Protein AF-A0A2A4R1F3-F1 (afdb_monomer)

Radius of gyration: 17.09 Å; Cα contacts (8 Å, |Δi|>4): 19; chains: 1; bounding box: 35×25×54 Å

Sequence (69 aa):
MAFNKKKQNMIKRNLSSILIIIAMIINILNFDFSNFNIESKKTWLFLGASIIIIASVILVFYKKKKTTI

Mean predicted aligned error: 9.34 Å

Foldseek 3Di:
DVVVVVVVVVVVVVVVVVVVLVVLVVLLVPDDPVPDDPPDPSNVSNVVSVVVVVVVVVVVVVVVVVVVD

Nearest PDB structures (foldseek):
  8t3m-assembly1_B  TM=6.597E-01  e=6.620E+00  Rattus norvegicus

Secondary structure (DSSP, 8-state):
-HHHHHHHHHHHHHHHHHHHHHHHHHHHHT--GGG--TT-HHHHHHHHHHHHHHHHHHHHHHHHHHT--

Structure (mmCIF, N/CA/C/O backbone):
data_AF-A0A2A4R1F3-F1
#
_entry.id   AF-A0A2A4R1F3-F1
#
loop_
_atom_site.group_PDB
_atom_site.id
_atom_site.type_symbol
_atom_site.label_atom_id
_atom_site.label_alt_id
_atom_site.label_comp_id
_atom_site.label_asym_id
_atom_site.label_entity_id
_atom_site.label_seq_id
_atom_site.pdbx_PDB_ins_code
_atom_site.Cartn_x
_atom_site.Cartn_y
_atom_site.Cartn_z
_atom_site.occupancy
_atom_site.B_iso_or_equiv
_atom_site.auth_seq_id
_atom_site.auth_comp_id
_atom_site.auth_asym_id
_atom_site.auth_atom_id
_atom_site.pdbx_PD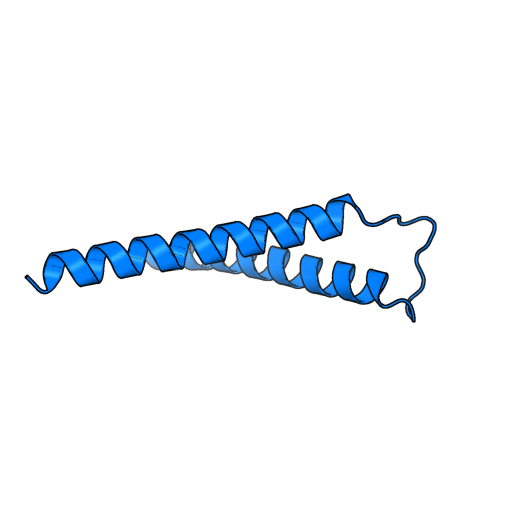B_model_num
ATOM 1 N N . MET A 1 1 ? 0.931 16.707 38.109 1.00 59.16 1 MET A N 1
ATOM 2 C CA . MET A 1 1 ? 1.821 16.952 36.943 1.00 59.16 1 MET A CA 1
ATOM 3 C C . MET A 1 1 ? 1.880 15.799 35.917 1.00 59.16 1 MET A C 1
ATOM 5 O O . MET A 1 1 ? 2.034 16.068 34.732 1.00 59.16 1 MET A O 1
ATOM 9 N N . ALA A 1 2 ? 1.697 14.527 36.307 1.00 60.84 2 ALA A N 1
ATOM 10 C CA . ALA A 1 2 ? 1.789 13.364 35.401 1.00 60.84 2 ALA A CA 1
ATOM 11 C C . ALA A 1 2 ? 0.715 13.285 34.284 1.00 60.84 2 ALA A C 1
ATOM 13 O O . ALA A 1 2 ? 0.974 12.748 33.206 1.00 60.84 2 ALA A O 1
ATOM 14 N N . PHE A 1 3 ? -0.475 13.854 34.504 1.00 58.62 3 PHE A N 1
ATOM 15 C CA . PHE A 1 3 ? -1.597 13.793 33.555 1.00 58.62 3 PHE A CA 1
ATOM 16 C C . PHE A 1 3 ? -1.321 14.551 32.239 1.00 58.62 3 PHE A C 1
ATOM 18 O O . PHE A 1 3 ? -1.671 14.081 31.158 1.00 58.62 3 PHE A O 1
ATOM 25 N N . ASN A 1 4 ? -0.608 15.683 32.310 1.00 61.94 4 ASN A N 1
ATOM 26 C CA . ASN A 1 4 ? -0.269 16.500 31.138 1.00 61.94 4 ASN A CA 1
ATOM 27 C C . ASN A 1 4 ? 0.790 15.805 30.254 1.00 61.94 4 ASN A C 1
ATOM 29 O O . ASN A 1 4 ? 0.648 15.726 29.034 1.00 61.94 4 ASN A O 1
ATOM 33 N N . LYS A 1 5 ? 1.784 15.154 30.876 1.00 61.25 5 LYS A N 1
ATOM 34 C CA . LYS A 1 5 ? 2.822 14.385 30.168 1.00 61.25 5 LY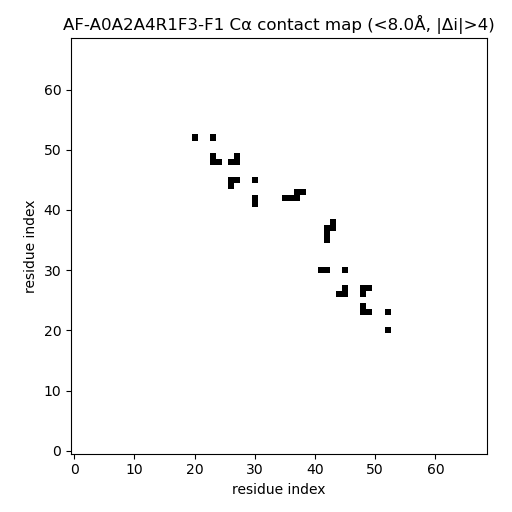S A CA 1
ATOM 35 C C . LYS A 1 5 ? 2.245 13.174 29.421 1.00 61.25 5 LYS A C 1
ATOM 37 O O . LYS A 1 5 ? 2.629 12.921 28.282 1.00 61.25 5 LYS A O 1
ATOM 42 N N . LYS A 1 6 ? 1.271 12.466 30.011 1.00 61.59 6 LYS A N 1
ATOM 43 C CA . LYS A 1 6 ? 0.585 11.327 29.368 1.00 61.59 6 LYS A CA 1
ATOM 44 C C . LYS A 1 6 ? -0.242 11.764 28.149 1.00 61.59 6 LYS A C 1
ATOM 46 O O . LYS A 1 6 ? -0.206 11.092 27.119 1.00 61.59 6 LYS A O 1
ATOM 51 N N . LYS A 1 7 ? -0.922 12.916 28.234 1.00 60.66 7 LYS A N 1
ATOM 52 C CA . LYS A 1 7 ? -1.714 13.494 27.133 1.00 60.66 7 LYS A CA 1
ATOM 53 C C . LYS A 1 7 ? -0.832 13.942 25.959 1.00 60.66 7 LYS A C 1
ATOM 55 O O . LYS A 1 7 ? -1.136 13.601 24.819 1.00 60.66 7 LYS A O 1
ATOM 60 N N . GLN A 1 8 ? 0.304 14.597 26.228 1.00 60.88 8 GLN A N 1
ATOM 61 C CA . GLN A 1 8 ? 1.282 14.934 25.181 1.00 60.88 8 GLN A CA 1
ATOM 62 C C . GLN A 1 8 ? 1.870 13.689 24.496 1.00 60.88 8 GLN A C 1
ATOM 64 O O . GLN A 1 8 ? 2.073 13.691 23.282 1.00 60.88 8 GLN A O 1
ATOM 69 N N . ASN A 1 9 ? 2.090 12.602 25.243 1.00 59.84 9 ASN A N 1
ATOM 70 C CA . ASN A 1 9 ? 2.607 11.351 24.685 1.00 59.84 9 ASN A CA 1
ATOM 71 C C . ASN A 1 9 ? 1.609 10.660 23.741 1.00 59.84 9 ASN A C 1
ATOM 73 O O . ASN A 1 9 ? 2.023 10.065 22.749 1.00 59.84 9 ASN A O 1
ATOM 77 N N . MET A 1 10 ? 0.301 10.746 24.009 1.00 62.72 10 MET A N 1
ATOM 78 C CA . MET A 1 10 ? -0.713 10.190 23.101 1.00 62.72 10 MET A CA 1
ATOM 79 C C . MET A 1 10 ? -0.814 10.975 21.786 1.00 62.72 10 MET A C 1
ATOM 81 O O . MET A 1 10 ? -0.944 10.372 20.725 1.00 62.72 10 MET A O 1
ATOM 85 N N . ILE A 1 11 ? -0.684 12.304 21.833 1.00 61.8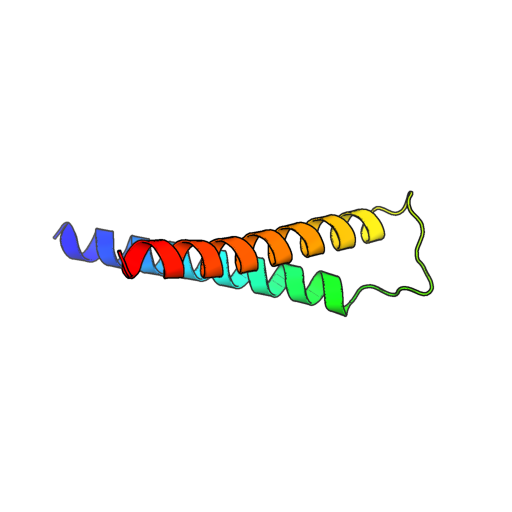1 11 ILE A N 1
ATOM 86 C CA . ILE A 1 11 ? -0.746 13.158 20.635 1.00 61.81 11 ILE A CA 1
ATOM 87 C C . ILE A 1 11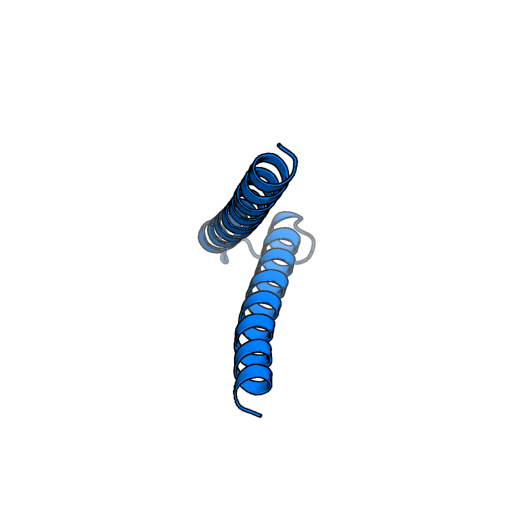 ? 0.462 12.910 19.718 1.00 61.81 11 ILE A C 1
ATOM 89 O O . ILE A 1 11 ? 0.290 12.689 18.520 1.00 61.81 11 ILE A O 1
ATOM 93 N N . LYS A 1 12 ? 1.682 12.868 20.277 1.00 61.06 12 LYS A N 1
ATOM 94 C CA . LYS A 1 12 ? 2.913 12.630 19.497 1.00 61.06 12 LYS A CA 1
ATOM 95 C C . LYS A 1 12 ? 2.914 11.265 18.793 1.00 61.06 12 LYS A C 1
ATOM 97 O O . LYS A 1 12 ? 3.356 11.163 17.651 1.00 61.06 12 LYS A O 1
ATOM 102 N N . ARG A 1 13 ? 2.380 10.226 19.445 1.00 60.28 13 ARG A N 1
ATOM 103 C CA . ARG A 1 13 ? 2.289 8.865 18.880 1.00 60.28 13 ARG A CA 1
ATOM 104 C C . ARG A 1 13 ? 1.278 8.761 17.733 1.00 60.28 13 ARG A C 1
ATOM 106 O O . ARG A 1 13 ? 1.545 8.067 16.752 1.00 60.28 13 ARG A O 1
ATOM 113 N N . ASN A 1 14 ? 0.156 9.476 17.819 1.00 72.31 14 ASN A N 1
ATOM 114 C CA . ASN A 1 14 ? -0.851 9.477 16.755 1.00 72.31 14 ASN A CA 1
ATOM 115 C C . ASN A 1 14 ? -0.353 10.199 15.495 1.00 72.31 14 ASN A C 1
ATOM 117 O O . ASN A 1 14 ? -0.599 9.721 14.391 1.00 72.31 14 ASN A O 1
ATOM 121 N N . LEU A 1 15 ? 0.404 11.292 15.645 1.00 79.50 15 LEU A N 1
ATOM 122 C CA . LEU A 1 15 ? 0.944 12.036 14.502 1.00 79.50 15 LEU A CA 1
ATOM 123 C C . LEU A 1 15 ? 1.957 11.212 13.694 1.00 79.50 15 LEU A C 1
ATOM 125 O O . LEU A 1 15 ? 1.888 11.184 12.470 1.00 79.50 15 LEU A O 1
ATOM 129 N N . SER A 1 16 ? 2.858 10.492 14.371 1.00 82.62 16 SER A N 1
ATOM 130 C CA . SER A 1 16 ? 3.821 9.606 13.703 1.00 82.62 16 SER A CA 1
ATOM 131 C C . SER A 1 16 ? 3.123 8.518 12.880 1.00 82.62 16 SER A C 1
ATOM 133 O O . SER A 1 16 ? 3.520 8.260 11.748 1.00 82.62 16 SER A O 1
ATOM 135 N N . SER A 1 17 ? 2.039 7.945 13.407 1.00 77.25 17 SER A N 1
ATOM 136 C CA . SER A 1 17 ? 1.253 6.934 12.687 1.00 77.25 17 SER A CA 1
ATOM 137 C C . SER A 1 17 ? 0.602 7.517 11.427 1.00 77.25 17 SER A C 1
ATOM 139 O O . SER A 1 17 ? 0.638 6.894 10.370 1.00 77.25 17 SER A O 1
ATOM 141 N N . ILE A 1 18 ? 0.063 8.739 11.515 1.00 85.56 18 ILE A N 1
ATOM 142 C CA . ILE A 1 18 ? -0.528 9.451 10.371 1.00 85.56 18 ILE A CA 1
ATOM 143 C C . ILE A 1 18 ? 0.533 9.744 9.301 1.00 85.56 18 ILE A C 1
ATOM 145 O O . ILE A 1 18 ? 0.290 9.503 8.122 1.00 85.56 18 ILE A O 1
ATOM 149 N N . LEU A 1 19 ? 1.722 10.203 9.700 1.00 87.88 19 LEU A N 1
ATOM 150 C CA . LEU A 1 19 ? 2.826 10.476 8.773 1.00 87.88 19 LEU A CA 1
ATOM 151 C C . LEU A 1 19 ? 3.285 9.217 8.026 1.00 87.88 19 LEU A C 1
ATOM 153 O O . LEU A 1 19 ? 3.532 9.282 6.825 1.00 87.88 19 LEU A O 1
ATOM 157 N N . ILE A 1 20 ? 3.347 8.070 8.709 1.00 87.06 20 ILE A N 1
ATOM 158 C CA . ILE A 1 20 ? 3.684 6.784 8.080 1.00 87.06 20 ILE A CA 1
ATOM 159 C C . ILE A 1 20 ? 2.631 6.401 7.033 1.00 87.06 20 ILE A C 1
ATOM 161 O O . ILE A 1 20 ? 2.990 6.004 5.926 1.00 87.06 20 ILE A O 1
ATOM 165 N N . ILE A 1 21 ? 1.341 6.559 7.348 1.00 85.75 21 ILE A N 1
ATOM 166 C CA . ILE A 1 21 ? 0.251 6.269 6.404 1.00 85.75 21 ILE A CA 1
ATOM 167 C C . ILE A 1 21 ? 0.362 7.164 5.163 1.00 85.75 21 ILE A C 1
ATOM 169 O O . ILE A 1 21 ? 0.279 6.665 4.042 1.00 85.75 21 ILE A O 1
ATOM 173 N N . ILE A 1 22 ? 0.611 8.464 5.345 1.00 89.44 22 ILE A N 1
ATOM 174 C CA . ILE A 1 22 ? 0.780 9.412 4.233 1.00 89.44 22 ILE A CA 1
ATOM 175 C C . ILE A 1 22 ? 1.987 9.029 3.366 1.00 89.44 22 ILE A C 1
ATOM 177 O O . ILE A 1 22 ? 1.864 8.975 2.145 1.00 89.44 22 ILE A O 1
ATOM 181 N N . ALA A 1 23 ? 3.133 8.708 3.973 1.00 89.19 23 ALA A N 1
ATOM 182 C CA . ALA A 1 23 ? 4.328 8.294 3.236 1.00 89.19 23 ALA A CA 1
ATOM 183 C C . ALA A 1 23 ? 4.086 7.028 2.392 1.00 89.19 23 ALA A C 1
ATOM 185 O O . ALA A 1 23 ? 4.533 6.945 1.248 1.00 89.19 23 ALA A O 1
ATOM 186 N N . MET A 1 24 ? 3.336 6.059 2.925 1.00 88.9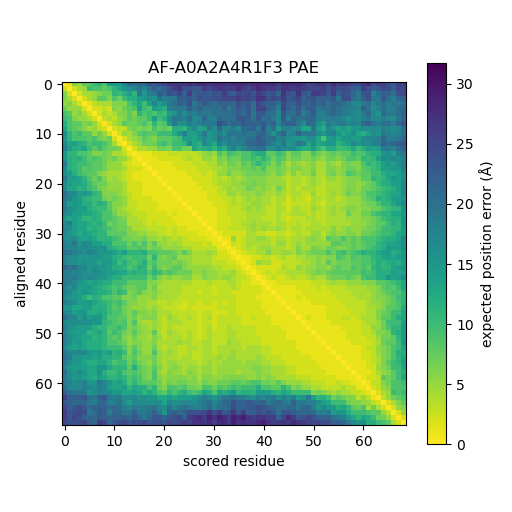4 24 MET A N 1
ATOM 187 C CA . MET A 1 24 ? 2.967 4.844 2.193 1.00 88.94 24 MET A CA 1
ATOM 188 C C . MET A 1 24 ? 2.032 5.131 1.013 1.00 88.94 24 MET A C 1
ATOM 190 O O . MET A 1 24 ? 2.226 4.569 -0.063 1.00 88.94 24 MET A O 1
ATOM 194 N N . ILE A 1 25 ? 1.065 6.039 1.179 1.00 89.88 25 ILE A N 1
ATOM 195 C CA . ILE A 1 25 ? 0.183 6.472 0.084 1.00 89.88 25 ILE A CA 1
ATOM 196 C C . ILE A 1 25 ? 0.997 7.149 -1.025 1.00 89.88 25 ILE A C 1
ATOM 198 O O . ILE A 1 25 ? 0.799 6.837 -2.196 1.00 89.88 25 ILE A O 1
ATOM 202 N N . ILE A 1 26 ? 1.949 8.019 -0.675 1.00 90.75 26 ILE A N 1
ATOM 203 C CA . ILE A 1 26 ? 2.825 8.678 -1.658 1.00 90.75 26 ILE A CA 1
ATOM 204 C C . ILE A 1 26 ? 3.640 7.643 -2.446 1.00 90.75 26 ILE A C 1
ATOM 206 O O . ILE A 1 26 ? 3.722 7.746 -3.667 1.00 90.75 26 ILE A O 1
ATOM 210 N N . ASN A 1 27 ? 4.193 6.618 -1.786 1.00 88.12 27 ASN A N 1
ATOM 211 C CA . ASN A 1 27 ? 4.917 5.538 -2.469 1.00 88.12 27 ASN A CA 1
ATOM 212 C C . ASN A 1 27 ? 4.045 4.781 -3.480 1.00 88.12 27 ASN A C 1
ATOM 214 O O . ASN A 1 27 ? 4.538 4.400 -4.538 1.00 88.12 27 ASN A O 1
ATOM 218 N N . ILE A 1 28 ? 2.764 4.574 -3.165 1.00 89.19 28 ILE A N 1
ATOM 219 C CA . ILE A 1 28 ? 1.806 3.921 -4.066 1.00 89.19 28 ILE A CA 1
ATOM 220 C C . ILE A 1 28 ? 1.473 4.816 -5.257 1.00 89.19 28 ILE A C 1
ATOM 222 O O . ILE A 1 28 ? 1.502 4.352 -6.392 1.00 89.19 28 ILE A O 1
ATOM 226 N N . LEU A 1 29 ? 1.189 6.098 -5.014 1.00 89.44 29 LEU A N 1
ATOM 227 C CA . LEU A 1 29 ? 0.843 7.057 -6.069 1.00 89.44 29 LEU A CA 1
ATOM 228 C C . LEU A 1 29 ? 2.014 7.351 -7.011 1.00 89.44 29 LEU A C 1
ATOM 230 O O . LEU A 1 29 ? 1.799 7.656 -8.178 1.00 89.44 29 LEU A O 1
ATOM 234 N N . ASN A 1 30 ? 3.244 7.259 -6.508 1.00 89.94 30 ASN A N 1
ATOM 235 C CA . ASN A 1 30 ? 4.458 7.480 -7.287 1.00 89.94 30 ASN A CA 1
ATOM 236 C C . ASN A 1 30 ? 4.968 6.204 -7.984 1.00 89.94 30 ASN A C 1
ATOM 238 O O . ASN A 1 30 ? 6.039 6.220 -8.594 1.00 89.94 30 ASN A O 1
ATOM 242 N N . PHE A 1 31 ? 4.259 5.079 -7.855 1.00 89.75 31 PHE A N 1
ATOM 243 C CA . PHE A 1 31 ? 4.654 3.841 -8.507 1.00 89.75 31 PHE A CA 1
ATOM 244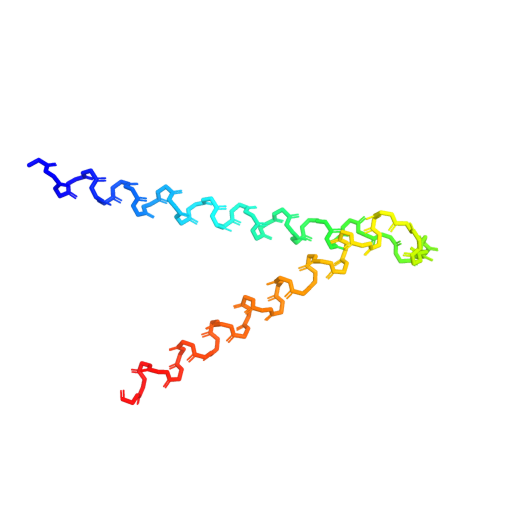 C C . PHE A 1 31 ? 4.217 3.841 -9.971 1.00 89.75 31 PHE A C 1
ATOM 246 O O . PHE A 1 31 ? 3.036 3.939 -10.293 1.00 89.75 31 PHE A O 1
ATOM 253 N N . ASP A 1 32 ? 5.194 3.695 -10.858 1.00 89.44 32 ASP A N 1
ATOM 254 C CA . ASP A 1 32 ? 4.965 3.577 -12.289 1.00 89.44 32 ASP A CA 1
ATOM 255 C C . ASP A 1 32 ? 4.809 2.103 -12.685 1.00 89.44 32 ASP A C 1
ATOM 257 O O . ASP A 1 32 ? 5.775 1.335 -12.708 1.00 89.44 32 ASP A O 1
ATOM 261 N N . PHE A 1 33 ? 3.575 1.722 -13.019 1.00 86.44 33 PHE A N 1
ATOM 262 C CA . PHE A 1 33 ? 3.226 0.362 -13.427 1.00 86.44 33 PHE A CA 1
ATOM 263 C C . PHE A 1 33 ? 3.859 -0.061 -14.756 1.00 86.44 33 PHE A C 1
ATOM 265 O O . PHE A 1 33 ? 4.002 -1.260 -14.989 1.00 86.44 33 PHE A O 1
ATOM 272 N N . SER A 1 34 ? 4.274 0.880 -15.610 1.00 88.56 34 SER A N 1
ATOM 273 C CA . SER A 1 34 ? 4.956 0.540 -16.866 1.00 88.56 34 SER A CA 1
ATOM 274 C C . SER A 1 34 ? 6.342 -0.072 -16.631 1.00 88.56 34 SER A C 1
ATOM 276 O O . SER A 1 34 ? 6.812 -0.875 -17.431 1.00 88.56 34 SER A O 1
ATOM 278 N N . ASN A 1 35 ? 6.958 0.237 -15.486 1.00 84.62 35 ASN A N 1
ATOM 279 C CA . ASN A 1 35 ? 8.258 -0.270 -15.052 1.00 84.62 35 ASN A CA 1
ATOM 280 C C . ASN A 1 35 ? 8.135 -1.421 -14.036 1.00 84.62 35 ASN A C 1
ATOM 282 O O . ASN A 1 35 ? 9.043 -1.655 -13.228 1.00 84.62 35 ASN A O 1
ATOM 286 N N . PHE A 1 36 ? 7.004 -2.132 -14.038 1.00 89.94 36 PHE A N 1
ATOM 287 C CA . PHE A 1 36 ? 6.775 -3.240 -13.121 1.00 89.94 36 PHE A CA 1
ATOM 288 C C . PHE A 1 36 ? 7.769 -4.382 -13.377 1.00 89.94 36 PHE A C 1
ATOM 290 O O . PHE A 1 36 ? 7.753 -5.037 -14.415 1.00 89.94 36 PHE A O 1
ATOM 297 N N . ASN A 1 37 ? 8.616 -4.646 -12.384 1.00 92.25 37 ASN A N 1
ATOM 298 C CA . ASN A 1 37 ? 9.515 -5.795 -12.351 1.00 92.25 37 ASN A CA 1
ATOM 299 C C . ASN A 1 37 ? 9.518 -6.382 -10.935 1.00 92.25 37 ASN A C 1
ATOM 301 O O . ASN A 1 37 ? 9.759 -5.654 -9.970 1.00 92.25 37 ASN A O 1
ATOM 305 N N . ILE A 1 38 ? 9.269 -7.684 -10.801 1.00 89.88 38 ILE A N 1
ATOM 306 C CA . ILE A 1 38 ? 9.171 -8.376 -9.509 1.00 89.88 38 ILE A CA 1
ATOM 307 C C . ILE A 1 38 ? 10.488 -8.356 -8.715 1.00 89.88 38 ILE A C 1
ATOM 309 O O . ILE A 1 38 ? 10.474 -8.357 -7.485 1.00 89.88 38 ILE A O 1
ATOM 313 N N . GLU A 1 39 ? 11.627 -8.273 -9.402 1.00 92.94 39 GLU A N 1
ATOM 314 C CA . GLU A 1 39 ? 12.953 -8.203 -8.775 1.00 92.94 39 GLU A CA 1
ATOM 315 C C . GLU A 1 39 ? 13.312 -6.777 -8.323 1.00 92.94 39 GLU A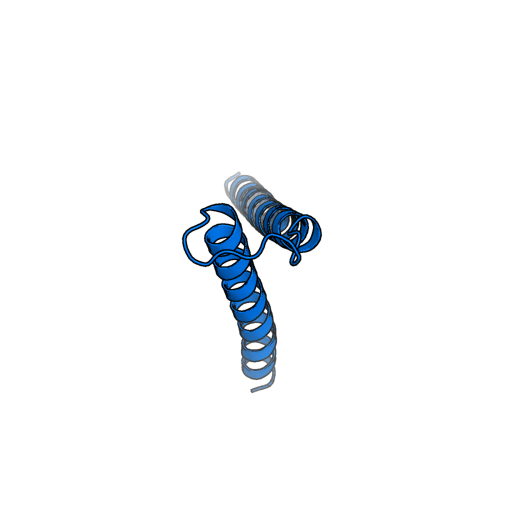 C 1
ATOM 317 O O . GLU A 1 39 ? 14.259 -6.559 -7.564 1.00 92.94 39 GLU A O 1
ATOM 322 N N . SER A 1 40 ? 12.547 -5.772 -8.763 1.00 90.00 40 SER A N 1
ATOM 323 C CA . SER A 1 40 ? 12.806 -4.377 -8.424 1.00 90.00 40 SER A CA 1
ATOM 324 C C . SER A 1 40 ? 12.424 -4.071 -6.979 1.00 90.00 40 SER A C 1
ATOM 326 O O . SER A 1 40 ? 11.294 -4.294 -6.537 1.00 90.00 40 SER A O 1
ATOM 328 N N . LYS A 1 41 ? 13.343 -3.421 -6.258 1.00 88.88 41 LYS A N 1
ATOM 329 C CA . LYS A 1 41 ? 13.102 -2.910 -4.898 1.00 88.88 41 LYS A CA 1
ATOM 330 C C . LYS A 1 41 ? 11.882 -1.981 -4.828 1.00 88.88 41 LYS A C 1
ATOM 332 O O . LYS A 1 41 ? 11.186 -1.970 -3.817 1.00 88.88 41 LYS A O 1
ATOM 337 N N . LYS A 1 42 ? 11.603 -1.217 -5.893 1.00 88.94 42 LYS A N 1
ATOM 338 C CA . LYS A 1 42 ? 10.450 -0.299 -5.948 1.00 88.94 42 LYS A CA 1
ATOM 339 C C . LYS A 1 42 ? 9.123 -1.060 -5.937 1.00 88.94 42 LYS A C 1
ATOM 341 O O . LYS A 1 42 ? 8.204 -0.663 -5.231 1.00 88.94 42 LYS A O 1
ATOM 346 N N . THR A 1 43 ? 9.054 -2.177 -6.655 1.00 91.56 43 THR A N 1
ATOM 347 C CA . THR A 1 43 ? 7.872 -3.049 -6.696 1.00 91.56 43 THR A CA 1
ATOM 348 C C . THR A 1 43 ? 7.600 -3.672 -5.332 1.00 91.56 43 THR A C 1
ATOM 350 O O . THR A 1 43 ? 6.459 -3.697 -4.881 1.00 91.56 43 THR A O 1
ATOM 353 N N . TRP A 1 44 ? 8.645 -4.095 -4.617 1.00 90.38 44 TRP A N 1
ATOM 354 C CA . TRP A 1 44 ? 8.510 -4.594 -3.246 1.00 90.38 44 TRP A CA 1
ATOM 355 C C . TRP A 1 44 ? 8.039 -3.519 -2.264 1.00 90.38 44 TRP A C 1
ATOM 357 O O . TRP A 1 44 ? 7.188 -3.798 -1.421 1.00 90.38 44 TRP A O 1
ATOM 367 N N . LEU A 1 45 ? 8.540 -2.285 -2.389 1.00 90.12 45 LEU A N 1
ATOM 368 C CA . LEU A 1 45 ? 8.051 -1.156 -1.590 1.00 90.12 45 LEU A CA 1
ATOM 369 C C . LEU A 1 45 ? 6.570 -0.869 -1.864 1.00 90.12 45 LEU A C 1
ATOM 371 O O . LEU A 1 45 ? 5.807 -0.674 -0.921 1.00 90.12 45 LEU A O 1
ATOM 375 N N . PHE A 1 46 ? 6.154 -0.902 -3.131 1.00 91.12 46 PHE A N 1
ATOM 376 C CA . PHE A 1 46 ? 4.756 -0.749 -3.530 1.00 91.12 46 PHE A CA 1
ATOM 377 C C . PHE A 1 46 ? 3.860 -1.859 -2.955 1.00 91.12 46 PHE A C 1
ATOM 379 O O . PHE A 1 46 ? 2.811 -1.576 -2.369 1.00 91.12 46 PHE A O 1
ATOM 386 N N . LEU A 1 47 ? 4.287 -3.120 -3.070 1.00 91.69 47 LEU A N 1
ATOM 387 C CA . LEU A 1 47 ? 3.563 -4.273 -2.529 1.00 91.69 47 LEU A CA 1
ATOM 388 C C . LEU A 1 47 ? 3.442 -4.188 -1.003 1.00 91.69 47 LEU A C 1
ATOM 390 O O . LEU A 1 47 ? 2.348 -4.338 -0.459 1.00 91.69 47 LEU A O 1
ATOM 394 N N . GLY A 1 48 ? 4.541 -3.879 -0.310 1.00 91.06 48 GLY A N 1
ATOM 395 C CA . GLY A 1 48 ? 4.552 -3.701 1.141 1.00 91.06 48 GLY A CA 1
ATOM 396 C C . GLY A 1 48 ? 3.632 -2.568 1.601 1.00 91.06 48 GLY A C 1
ATOM 397 O O . GLY A 1 48 ? 2.830 -2.758 2.518 1.00 91.06 48 GLY A O 1
ATOM 398 N N . ALA A 1 49 ? 3.685 -1.412 0.932 1.00 90.06 49 ALA A N 1
ATOM 399 C CA . ALA A 1 49 ? 2.792 -0.289 1.209 1.00 90.06 49 ALA A CA 1
ATOM 400 C C . ALA A 1 49 ? 1.315 -0.674 1.007 1.00 90.06 49 ALA A C 1
ATOM 402 O O . ALA A 1 49 ? 0.475 -0.365 1.855 1.00 90.06 49 ALA A O 1
ATOM 403 N N . SER A 1 50 ? 1.008 -1.410 -0.065 1.00 91.00 50 SER A N 1
ATOM 404 C CA . SER A 1 50 ? -0.354 -1.859 -0.381 1.00 91.00 50 SER A CA 1
ATOM 405 C C . SER A 1 50 ? -0.925 -2.767 0.712 1.00 91.00 50 SER A C 1
ATOM 407 O O . SER A 1 50 ? -2.049 -2.554 1.173 1.00 91.00 50 SER A O 1
ATOM 409 N N . ILE A 1 51 ? -0.133 -3.727 1.202 1.00 92.44 51 ILE A N 1
ATOM 410 C CA . ILE A 1 51 ? -0.534 -4.631 2.294 1.00 92.44 51 ILE A CA 1
ATOM 411 C C . ILE A 1 51 ? -0.827 -3.846 3.582 1.00 92.44 51 ILE A C 1
ATOM 413 O O . ILE A 1 51 ? -1.831 -4.103 4.248 1.00 92.44 51 ILE A O 1
ATOM 417 N N . ILE A 1 52 ? 0.013 -2.864 3.926 1.00 90.62 52 ILE A N 1
ATOM 418 C CA . ILE A 1 52 ? -0.153 -2.045 5.139 1.00 90.62 52 ILE A CA 1
ATOM 419 C C . ILE A 1 52 ? -1.442 -1.219 5.087 1.00 90.62 52 ILE A C 1
ATOM 421 O O . ILE A 1 52 ? -2.140 -1.104 6.101 1.00 90.62 52 ILE A O 1
ATOM 425 N N . ILE A 1 53 ? -1.787 -0.667 3.920 1.00 89.25 53 ILE A N 1
ATOM 426 C CA . ILE A 1 53 ? -3.044 0.070 3.746 1.00 89.25 53 ILE A CA 1
ATOM 427 C C . ILE A 1 53 ? -4.237 -0.868 3.920 1.00 89.25 53 ILE A C 1
ATOM 429 O O . ILE A 1 53 ? -5.143 -0.553 4.692 1.00 89.25 53 ILE A O 1
ATOM 433 N N . ILE A 1 54 ? -4.219 -2.039 3.278 1.00 90.62 54 ILE A N 1
ATOM 434 C CA . ILE A 1 54 ? -5.297 -3.030 3.398 1.00 90.62 54 ILE A CA 1
ATOM 435 C C . ILE A 1 54 ? -5.481 -3.451 4.863 1.00 90.62 54 ILE A C 1
ATOM 437 O O . ILE A 1 54 ? -6.596 -3.406 5.383 1.00 90.62 54 ILE A O 1
ATOM 441 N N . ALA A 1 55 ? -4.394 -3.786 5.563 1.00 89.25 55 ALA A N 1
ATOM 442 C CA . ALA A 1 55 ? -4.435 -4.148 6.978 1.00 89.25 55 ALA A CA 1
ATOM 443 C C . ALA A 1 55 ? -5.002 -3.014 7.849 1.00 89.25 55 ALA A C 1
A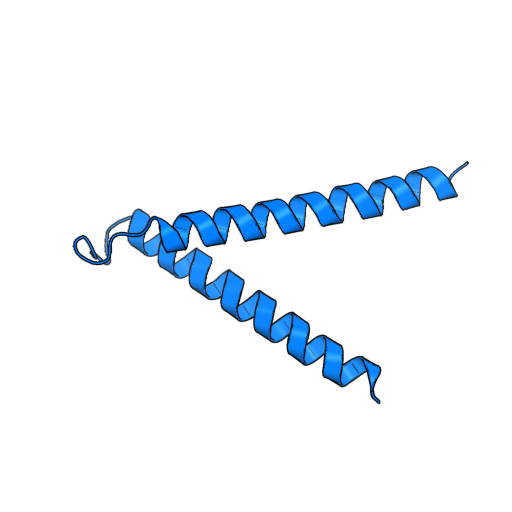TOM 445 O O . ALA A 1 55 ? -5.816 -3.261 8.742 1.00 89.25 55 ALA A O 1
ATOM 446 N N . SER A 1 56 ? -4.613 -1.768 7.566 1.00 87.12 56 SER A N 1
ATOM 447 C CA . SER A 1 56 ? -5.106 -0.586 8.284 1.00 87.12 56 SER A CA 1
ATOM 448 C C . SER A 1 56 ? -6.612 -0.397 8.094 1.00 87.12 56 SER A C 1
ATOM 450 O O . SER A 1 56 ? -7.332 -0.162 9.066 1.00 87.12 56 SER A O 1
ATOM 452 N N . VAL A 1 57 ? -7.104 -0.557 6.865 1.00 87.75 57 VAL A N 1
ATOM 453 C CA . VAL A 1 57 ? -8.535 -0.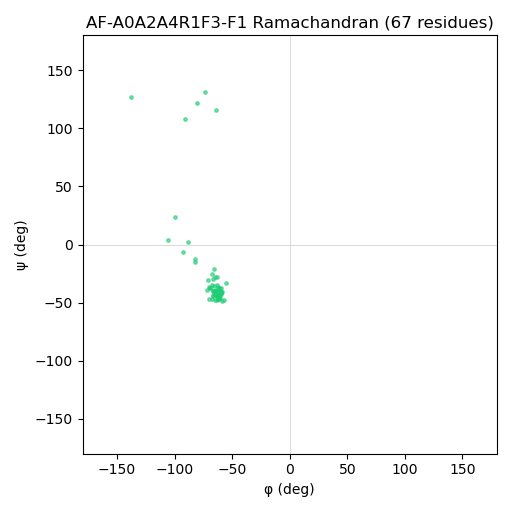486 6.541 1.00 87.75 57 VAL A CA 1
ATOM 454 C C . VAL A 1 57 ? -9.307 -1.600 7.256 1.00 87.75 57 VAL A C 1
ATOM 456 O O . VAL A 1 57 ? -10.299 -1.323 7.934 1.00 87.75 57 VAL A O 1
ATOM 459 N N . ILE A 1 58 ? -8.820 -2.844 7.192 1.00 91.12 58 ILE A N 1
ATOM 460 C CA . ILE A 1 58 ? -9.419 -3.995 7.887 1.00 91.12 58 ILE A CA 1
ATOM 461 C C . ILE A 1 58 ? -9.509 -3.730 9.396 1.00 91.12 58 ILE A C 1
ATOM 463 O O . ILE A 1 58 ? -10.571 -3.913 9.993 1.00 91.12 58 ILE A O 1
ATOM 467 N N . LEU A 1 59 ? -8.429 -3.252 10.018 1.00 85.06 59 LEU A N 1
ATOM 468 C CA . LEU A 1 59 ? -8.391 -2.954 11.451 1.00 85.06 59 LEU A CA 1
ATOM 469 C C . LEU A 1 59 ? -9.449 -1.913 11.856 1.00 85.06 59 LEU A C 1
ATOM 471 O O . LEU A 1 59 ? -10.109 -2.070 12.888 1.00 85.06 59 LEU A O 1
ATOM 475 N N . VAL A 1 60 ? -9.648 -0.876 11.036 1.00 84.00 60 VAL A N 1
ATOM 476 C CA . VAL A 1 60 ? -10.691 0.139 11.256 1.00 84.00 60 VAL A CA 1
ATOM 477 C C . VAL A 1 60 ? -12.087 -0.491 11.219 1.00 84.00 60 VAL A C 1
ATOM 479 O O . VAL A 1 60 ? -12.898 -0.227 12.112 1.00 84.00 60 VAL A O 1
ATOM 482 N N . PHE A 1 61 ? -12.361 -1.369 10.250 1.00 82.56 61 PHE A N 1
ATOM 483 C CA . PHE A 1 61 ? -13.653 -2.055 10.146 1.00 82.56 61 PHE A CA 1
ATOM 484 C C . PHE A 1 61 ? -13.908 -3.033 11.302 1.00 82.56 61 PHE A C 1
ATOM 486 O O . PHE A 1 61 ? -14.988 -3.011 11.898 1.00 82.56 61 PHE A O 1
ATOM 493 N N . TYR A 1 62 ? -12.916 -3.844 11.681 1.00 79.56 62 TYR A N 1
ATOM 494 C CA . TYR A 1 62 ? -13.044 -4.785 12.801 1.00 79.56 62 TYR A CA 1
ATOM 495 C C . TYR A 1 62 ? -13.276 -4.076 14.136 1.00 79.56 62 TYR A C 1
ATOM 497 O O . TYR A 1 62 ? -14.102 -4.514 14.940 1.00 79.56 62 TYR A O 1
ATOM 505 N N . LYS A 1 63 ? -12.590 -2.951 14.373 1.00 73.56 63 LYS A N 1
ATOM 506 C CA . LYS A 1 63 ? -12.771 -2.165 15.598 1.00 73.56 63 LYS A CA 1
ATOM 507 C C . LYS A 1 63 ? -14.199 -1.635 15.725 1.00 73.56 63 LYS A C 1
ATOM 509 O O . LYS A 1 63 ? -14.751 -1.659 16.820 1.00 73.56 63 LYS A O 1
ATOM 514 N N . LYS A 1 64 ? -14.816 -1.234 14.609 1.00 58.91 64 LYS A N 1
ATOM 515 C CA . LYS A 1 64 ? -16.200 -0.743 14.584 1.00 58.91 64 LYS A CA 1
ATOM 516 C C . LYS A 1 64 ? -17.205 -1.819 15.019 1.00 58.91 64 LYS A C 1
ATOM 518 O O . LYS A 1 64 ? -18.154 -1.502 15.721 1.00 58.91 64 LYS A O 1
ATOM 523 N N . LYS A 1 65 ? -16.952 -3.095 14.696 1.00 58.59 65 LYS A N 1
ATOM 524 C CA . LYS A 1 65 ? -17.818 -4.226 15.081 1.00 58.59 65 LYS A CA 1
ATOM 525 C C . LYS A 1 65 ? -17.774 -4.547 16.582 1.00 58.59 65 LYS A C 1
ATOM 527 O O . LYS A 1 65 ? -18.766 -5.000 17.133 1.00 58.59 65 LYS A O 1
ATOM 532 N N . LYS A 1 66 ? -16.643 -4.300 17.253 1.00 54.81 66 LYS A N 1
ATOM 533 C CA . LYS A 1 66 ? -16.455 -4.610 18.684 1.00 54.81 66 LYS A CA 1
ATOM 534 C C . LYS A 1 66 ? -17.030 -3.548 19.632 1.00 54.81 66 LYS A C 1
ATOM 536 O O . LYS A 1 66 ? -17.162 -3.815 20.814 1.00 54.81 66 LYS A O 1
ATOM 541 N N . THR A 1 67 ? -17.344 -2.349 19.140 1.00 51.12 67 THR A N 1
ATOM 542 C CA . THR A 1 67 ? -17.939 -1.264 19.950 1.00 51.12 67 THR A CA 1
ATOM 543 C C . THR A 1 67 ? -19.475 -1.264 19.909 1.00 51.12 67 THR A C 1
ATOM 545 O O . THR A 1 67 ? -20.101 -0.495 20.626 1.00 51.12 67 THR A O 1
ATOM 548 N N . THR A 1 68 ? -20.089 -2.114 19.083 1.00 44.75 68 THR A N 1
ATOM 549 C CA . THR A 1 68 ? -21.554 -2.219 18.927 1.00 44.75 68 THR A CA 1
ATOM 550 C C . THR A 1 68 ? -22.138 -3.474 19.597 1.00 44.75 68 THR A C 1
ATOM 552 O O . THR A 1 68 ? -23.335 -3.711 19.487 1.00 44.75 68 THR A O 1
ATOM 555 N N . ILE A 1 69 ? -21.314 -4.266 20.294 1.00 43.16 69 ILE A N 1
ATOM 556 C CA . ILE A 1 69 ? -21.741 -5.411 21.117 1.00 43.16 69 ILE A CA 1
ATOM 557 C C . ILE A 1 69 ? -21.483 -5.066 22.578 1.00 43.16 69 ILE A C 1
ATOM 559 O O . ILE A 1 69 ? -20.365 -4.564 22.846 1.00 43.16 69 ILE A O 1
#

pLDDT: mean 79.51, std 14.1, range [43.16, 92.94]

Solvent-accessible surface area (backbone atoms only — not comparable to full-atom values): 4035 Å² total; per-residue (Å²): 121,69,69,63,58,56,52,53,52,55,53,58,55,52,50,55,53,51,53,52,53,51,54,36,52,49,50,49,73,70,54,62,72,92,72,70,40,91,88,37,70,66,46,52,51,36,51,52,34,51,52,52,52,52,52,52,54,51,51,56,56,55,53,58,61,63,74,77,106